Protein AF-A0AA38IZT6-F1 (afdb_monomer_lite)

Organism: NCBI:txid2755281

Secondary structure (DSSP, 8-state):
-HHHHHHHHHHHS--HHHHHH-HHHHHHHHH-GGGHHHHHHHHHHHHHHHHHHHHHHHHHHHHHHHHHHHHHHHHHHHHHHHHHHHTS-HHHHHHHHT-HHHHHHHHHHHHHHHHHHHHTT-

pLDDT: mean 78.37, std 8.74, range [40.22, 92.19]

Foldseek 3Di:
DVVQLVVLLVVLDDDPVVCVVPPVLVCCCVPPVVCSVVVNNVVSVVSNVVSVVVVVVVVVVVVVVLVVVLVVVLVVLVVVVVVVLVPDDPVVSVVLVPDPVNVVVVVVVNVVSVVVSVVVVD

Structure (mmCIF, N/CA/C/O backbone):
data_AF-A0AA38IZT6-F1
#
_entry.id   AF-A0AA38IZT6-F1
#
loop_
_atom_site.group_PDB
_atom_site.id
_atom_site.type_symbol
_atom_site.label_atom_id
_atom_site.label_alt_id
_atom_site.label_comp_id
_atom_site.label_asym_id
_atom_site.label_entity_id
_atom_site.label_seq_id
_atom_site.pdbx_PDB_ins_code
_atom_site.Cartn_x
_atom_site.Cartn_y
_atom_site.Cartn_z
_atom_site.occupancy
_atom_site.B_iso_or_equiv
_atom_site.auth_seq_id
_atom_site.auth_comp_id
_atom_site.auth_asym_id
_atom_site.auth_atom_id
_atom_site.pdbx_PDB_model_num
ATOM 1 N N . MET A 1 1 ? 3.336 6.074 9.052 1.00 72.75 1 MET A N 1
ATOM 2 C CA . MET A 1 1 ? 3.198 5.273 10.290 1.00 72.75 1 MET A CA 1
ATOM 3 C C . MET A 1 1 ? 2.771 6.124 11.483 1.00 72.75 1 MET A C 1
ATOM 5 O O . MET A 1 1 ? 1.681 5.891 11.976 1.00 72.75 1 MET A O 1
ATOM 9 N N . ILE A 1 2 ? 3.545 7.138 11.902 1.00 79.69 2 ILE A N 1
ATOM 10 C CA . ILE A 1 2 ? 3.207 7.986 13.070 1.00 79.69 2 ILE A CA 1
ATOM 11 C C . ILE A 1 2 ? 1.831 8.658 12.918 1.00 79.69 2 ILE A C 1
ATOM 13 O O . ILE A 1 2 ? 0.995 8.529 13.802 1.00 79.69 2 ILE A O 1
ATOM 17 N N . CYS A 1 3 ? 1.545 9.278 11.767 1.00 82.00 3 CYS A N 1
ATOM 18 C CA . CYS A 1 3 ? 0.239 9.907 11.526 1.00 82.00 3 CYS A CA 1
ATOM 19 C C . CYS A 1 3 ? -0.924 8.900 11.506 1.00 82.00 3 CYS A C 1
ATOM 21 O O . CYS A 1 3 ? -2.013 9.221 11.963 1.00 82.00 3 CYS A O 1
ATOM 23 N N . ALA A 1 4 ? -0.694 7.680 11.005 1.00 82.25 4 ALA A N 1
ATOM 24 C CA . ALA A 1 4 ? -1.711 6.627 10.964 1.00 82.25 4 ALA A CA 1
ATOM 25 C C . ALA A 1 4 ? -2.010 6.079 12.367 1.00 82.25 4 ALA A C 1
ATOM 27 O O . ALA A 1 4 ? -3.167 5.869 12.708 1.00 82.25 4 ALA A O 1
ATOM 28 N N . LEU A 1 5 ? -0.978 5.914 13.200 1.00 83.44 5 LEU A N 1
ATOM 29 C CA . LEU A 1 5 ? -1.125 5.555 14.609 1.00 83.44 5 LEU A CA 1
ATOM 30 C C . LEU A 1 5 ? -1.848 6.649 15.394 1.00 83.44 5 LEU A C 1
ATOM 32 O O . LEU A 1 5 ? -2.775 6.350 16.137 1.00 83.44 5 LEU A O 1
ATOM 36 N N . PHE A 1 6 ? -1.474 7.913 15.189 1.00 86.25 6 PHE A N 1
ATOM 37 C CA . PHE A 1 6 ? -2.154 9.042 15.817 1.00 86.25 6 PHE A CA 1
ATOM 38 C C . PHE A 1 6 ? -3.634 9.099 15.418 1.00 86.25 6 PHE A C 1
ATOM 40 O O . PHE A 1 6 ? -4.503 9.172 16.282 1.00 86.25 6 PHE A O 1
ATOM 47 N N . ALA A 1 7 ? -3.935 8.972 14.123 1.00 84.69 7 ALA A N 1
ATOM 48 C CA . ALA A 1 7 ? -5.309 8.912 13.637 1.00 84.69 7 ALA A CA 1
ATOM 49 C C . ALA A 1 7 ? -6.081 7.730 14.246 1.00 84.69 7 ALA A C 1
ATOM 51 O O . ALA A 1 7 ? -7.220 7.908 14.672 1.00 84.69 7 ALA A O 1
ATOM 52 N N . ALA A 1 8 ? -5.461 6.552 14.353 1.00 85.06 8 ALA A N 1
ATOM 53 C CA . ALA A 1 8 ? -6.079 5.373 14.953 1.00 85.06 8 ALA A CA 1
ATOM 54 C C . ALA A 1 8 ? -6.388 5.552 16.446 1.00 85.06 8 ALA A C 1
ATOM 56 O O . ALA A 1 8 ? -7.448 5.131 16.898 1.00 85.06 8 ALA A O 1
ATOM 57 N N . VAL A 1 9 ? -5.508 6.221 17.198 1.00 85.19 9 VAL A N 1
ATOM 58 C CA . VAL A 1 9 ? -5.761 6.576 18.604 1.00 85.19 9 VAL A CA 1
ATOM 59 C C . VAL A 1 9 ? -6.922 7.564 18.712 1.00 85.19 9 VAL A C 1
ATOM 61 O O . VAL A 1 9 ? -7.787 7.385 19.560 1.00 85.19 9 VAL A O 1
ATOM 64 N N . VAL A 1 10 ? -7.013 8.556 17.822 1.00 84.50 10 VAL A N 1
ATOM 65 C CA . VAL A 1 10 ? -8.172 9.469 17.781 1.00 84.50 10 VAL A CA 1
ATOM 66 C C . VAL A 1 10 ? -9.469 8.704 17.484 1.00 84.50 10 VAL A C 1
ATOM 68 O O . VAL A 1 10 ? -10.492 8.963 18.108 1.00 84.50 10 VAL A O 1
ATOM 71 N N . HIS A 1 11 ? -9.429 7.708 16.595 1.00 82.38 11 HIS A N 1
ATOM 72 C CA . HIS A 1 11 ? -10.594 6.874 16.266 1.00 82.38 11 HIS A CA 1
ATOM 73 C C . HIS A 1 11 ? -10.987 5.898 17.385 1.00 82.38 11 HIS A C 1
ATOM 75 O O . HIS A 1 11 ? -12.121 5.428 17.408 1.00 82.38 11 HIS A O 1
ATOM 81 N N . MET A 1 12 ? -10.091 5.619 18.336 1.00 83.00 12 MET A N 1
ATOM 82 C CA . MET A 1 12 ? -10.385 4.830 19.537 1.00 83.00 12 MET A CA 1
ATOM 83 C C . MET A 1 12 ? -11.355 5.556 20.489 1.00 83.00 12 MET A C 1
ATOM 85 O O . MET A 1 12 ? -12.087 4.913 21.251 1.00 83.00 12 MET A O 1
ATOM 89 N N . PHE A 1 13 ? -11.393 6.890 20.415 1.00 82.38 13 PHE A N 1
ATOM 90 C CA . PHE A 1 13 ? -12.263 7.761 21.205 1.00 82.38 13 PHE A CA 1
ATOM 91 C C . PHE A 1 13 ? -13.224 8.538 20.291 1.00 82.38 13 PHE A C 1
ATOM 93 O O . PHE A 1 13 ? -13.110 9.759 20.162 1.00 82.38 13 PHE A O 1
ATOM 100 N N . PRO A 1 14 ? -14.166 7.847 19.624 1.00 75.88 14 PRO A N 1
ATOM 101 C CA . PRO A 1 14 ? -15.146 8.518 18.788 1.00 75.88 14 PRO A CA 1
ATOM 102 C C . PRO A 1 14 ? -16.092 9.360 19.654 1.00 75.88 14 PRO A C 1
ATOM 104 O O . PRO A 1 14 ? -16.399 9.002 20.792 1.00 75.88 14 PRO A O 1
ATOM 107 N N . SER A 1 15 ? -16.570 10.476 19.100 1.00 79.81 15 SER A N 1
ATOM 108 C CA . SER A 1 15 ? -17.628 11.275 19.730 1.00 79.81 15 SER A CA 1
ATOM 109 C C . SER A 1 15 ? -18.919 10.459 19.880 1.00 79.81 15 SER A C 1
ATOM 111 O O . SER A 1 15 ? -19.155 9.523 19.114 1.00 79.81 15 SER A O 1
ATOM 113 N N . GLU A 1 16 ? -19.776 10.821 20.838 1.00 78.00 16 GLU A N 1
ATOM 114 C CA . GLU A 1 16 ? -21.018 10.084 21.135 1.00 78.00 16 GLU A CA 1
ATOM 115 C C . GLU A 1 16 ? -21.921 9.902 19.904 1.00 78.00 16 GLU A C 1
ATOM 117 O O . GLU A 1 16 ? -22.464 8.820 19.692 1.00 78.00 16 GLU A O 1
ATOM 122 N N . ASN A 1 17 ? -21.988 10.911 19.030 1.00 76.31 17 ASN A N 1
ATOM 123 C CA . ASN A 1 17 ? -22.749 10.850 17.778 1.00 76.31 17 ASN A CA 1
ATOM 124 C C . ASN A 1 17 ? -22.241 9.752 16.828 1.00 76.31 17 ASN A C 1
ATOM 126 O O . ASN A 1 17 ? -23.031 9.081 16.170 1.00 76.31 17 ASN A O 1
ATOM 130 N N . ILE A 1 18 ? -20.921 9.555 16.753 1.00 73.31 18 ILE A N 1
ATOM 131 C CA . ILE A 1 18 ? -20.306 8.513 15.915 1.00 73.31 18 ILE A CA 1
ATOM 132 C C . ILE A 1 18 ? -20.519 7.137 16.549 1.00 73.31 18 ILE A C 1
ATOM 134 O O . ILE A 1 18 ? -20.737 6.154 15.846 1.00 73.31 18 ILE A O 1
ATOM 138 N N . LEU A 1 19 ? -20.499 7.077 17.879 1.00 73.56 19 LEU A N 1
ATOM 139 C CA . LEU A 1 19 ? -20.685 5.853 18.650 1.00 73.56 19 LEU A CA 1
ATOM 140 C C . LEU A 1 19 ? -22.066 5.231 18.394 1.00 73.56 19 LEU A C 1
ATOM 142 O O . LEU A 1 19 ? -22.150 4.028 18.174 1.00 73.56 19 LEU A O 1
ATOM 146 N N . GLN A 1 20 ? -23.114 6.057 18.304 1.00 71.06 20 GLN A N 1
ATOM 147 C CA . GLN A 1 20 ? -24.478 5.617 17.972 1.00 71.06 20 GLN A CA 1
ATOM 148 C C . GLN A 1 20 ? -24.620 5.090 16.534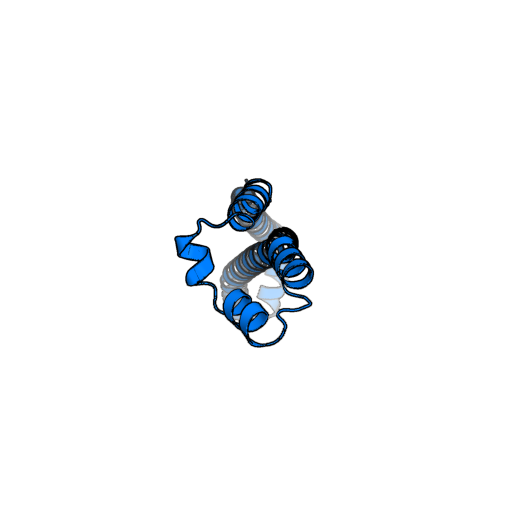 1.00 71.06 20 GLN A C 1
ATOM 150 O O . GLN A 1 20 ? -25.479 4.253 16.253 1.00 71.06 20 GLN A O 1
ATOM 155 N N . MET A 1 21 ? -23.765 5.552 15.616 1.00 76.50 21 MET A N 1
ATOM 156 C CA . MET A 1 21 ? -23.739 5.102 14.219 1.00 76.50 21 MET A CA 1
ATOM 157 C C . MET A 1 21 ? -22.852 3.864 14.008 1.00 76.50 21 MET A C 1
ATOM 159 O O . MET A 1 21 ? -22.876 3.258 12.933 1.00 76.50 21 MET A O 1
ATOM 163 N N . CYS A 1 22 ? -22.065 3.460 15.009 1.00 80.12 22 CYS A N 1
ATOM 164 C CA . CYS A 1 22 ? -21.194 2.295 14.917 1.00 80.12 22 CYS A CA 1
ATOM 165 C C . CYS A 1 22 ? -21.990 0.995 15.074 1.00 80.12 22 CYS A C 1
ATOM 167 O O . CYS A 1 22 ? -22.135 0.449 16.166 1.00 80.12 22 CYS A O 1
ATOM 169 N N . PHE A 1 23 ? -22.410 0.444 13.936 1.00 81.69 23 PHE A N 1
ATOM 170 C CA . PHE A 1 23 ? -23.126 -0.830 13.834 1.00 81.69 23 PHE A CA 1
ATOM 171 C C . PHE A 1 23 ? -22.543 -1.986 14.683 1.00 81.69 23 PHE A C 1
ATOM 173 O O . PHE A 1 23 ? -23.323 -2.671 15.343 1.00 81.69 23 PHE A O 1
ATOM 180 N N . PRO A 1 24 ? -21.209 -2.197 14.764 1.00 82.94 24 PRO A N 1
ATOM 181 C CA . PRO A 1 24 ? -20.649 -3.270 15.591 1.00 82.94 24 PRO A CA 1
ATOM 182 C C . PRO A 1 24 ? -20.880 -3.071 17.093 1.00 82.94 24 PRO A C 1
ATOM 184 O O . PRO A 1 24 ? -21.083 -4.046 17.812 1.00 82.94 24 PRO A O 1
ATOM 187 N N . LEU A 1 25 ? -20.864 -1.822 17.569 1.00 83.12 25 LEU A N 1
ATOM 188 C CA . LEU A 1 25 ? -21.089 -1.506 18.981 1.00 83.12 25 LEU A CA 1
ATOM 189 C C . LEU A 1 25 ? -22.555 -1.739 19.359 1.00 83.12 25 LEU A C 1
ATOM 191 O O . LEU A 1 25 ? -22.818 -2.335 20.399 1.00 83.12 25 LEU A O 1
ATOM 195 N N . ASN A 1 26 ? -23.484 -1.371 18.473 1.00 83.00 26 ASN A N 1
ATOM 196 C CA . ASN A 1 26 ? -24.913 -1.617 18.675 1.00 83.00 26 ASN A CA 1
ATOM 197 C C . ASN A 1 26 ? -25.218 -3.124 18.739 1.00 83.00 26 ASN A C 1
ATOM 199 O O . ASN A 1 26 ? -25.920 -3.569 19.637 1.00 83.00 26 ASN A O 1
ATOM 203 N N . ILE A 1 27 ? -24.608 -3.940 17.868 1.00 86.62 27 ILE A N 1
ATOM 204 C CA . ILE A 1 27 ? -24.764 -5.406 17.919 1.00 86.62 27 ILE A CA 1
ATOM 205 C C . ILE A 1 27 ? -24.257 -5.985 19.241 1.00 86.62 27 ILE A C 1
ATOM 207 O O . ILE A 1 27 ? -24.890 -6.862 19.821 1.00 86.62 27 ILE A O 1
ATOM 211 N N . ILE A 1 28 ? -23.099 -5.534 19.720 1.00 86.44 28 ILE A N 1
ATOM 212 C CA . ILE A 1 28 ? -22.552 -6.021 20.990 1.00 86.44 28 ILE A CA 1
ATOM 213 C C . ILE A 1 28 ? -23.499 -5.672 22.147 1.00 86.44 28 ILE A C 1
ATOM 215 O O . ILE A 1 28 ? -23.693 -6.488 23.046 1.00 86.44 28 ILE A O 1
ATOM 219 N N . GLU A 1 29 ? -24.096 -4.483 22.114 1.00 85.31 29 GLU A N 1
ATOM 220 C CA . GLU A 1 29 ? -25.050 -4.032 23.123 1.00 85.31 29 GLU A CA 1
ATOM 221 C C . GLU A 1 29 ? -26.358 -4.839 23.096 1.00 85.31 29 GLU A C 1
ATOM 223 O O . GLU A 1 29 ? -26.831 -5.248 24.156 1.00 85.31 29 GLU A O 1
ATOM 228 N N . ASP A 1 30 ? -26.872 -5.159 21.907 1.00 88.88 30 ASP A N 1
ATOM 229 C CA . ASP A 1 30 ? -28.117 -5.917 21.735 1.00 88.88 30 ASP A CA 1
ATOM 230 C C . ASP A 1 30 ? -27.959 -7.422 22.033 1.00 88.88 30 ASP A C 1
ATOM 232 O O . ASP A 1 30 ? -28.847 -8.040 22.623 1.00 88.88 30 ASP A O 1
ATOM 236 N N . TYR A 1 31 ? -26.839 -8.035 21.632 1.00 88.94 31 TYR A N 1
ATOM 237 C CA . TYR A 1 31 ? -26.668 -9.498 21.650 1.00 88.94 31 TYR A CA 1
ATOM 238 C C . TYR A 1 31 ? -25.736 -10.015 22.752 1.00 88.94 31 TYR A C 1
ATOM 240 O O . TYR A 1 31 ? -25.827 -11.185 23.128 1.00 88.94 31 TYR A O 1
ATOM 248 N N . ALA A 1 32 ? -24.835 -9.183 23.280 1.00 90.75 32 ALA A N 1
ATOM 249 C CA . ALA A 1 32 ? -23.869 -9.578 24.307 1.00 90.75 32 ALA A CA 1
ATOM 250 C C . ALA A 1 32 ? -23.705 -8.511 25.413 1.00 90.75 32 ALA A C 1
ATOM 252 O O . ALA A 1 32 ? -22.573 -8.140 25.744 1.00 90.75 32 ALA A O 1
ATOM 253 N N . PRO A 1 33 ? -24.800 -8.048 26.052 1.00 87.44 33 PRO A N 1
ATOM 254 C CA . PRO A 1 33 ? -24.756 -6.936 27.008 1.00 87.44 33 PRO A CA 1
ATOM 255 C C . PRO A 1 33 ? -23.846 -7.216 28.213 1.00 87.44 33 PRO A C 1
ATOM 257 O O . PRO A 1 33 ? -23.152 -6.321 28.690 1.00 87.44 33 PRO A O 1
ATOM 260 N N . ASN A 1 34 ? -23.777 -8.474 28.660 1.00 92.19 34 ASN A N 1
ATOM 261 C CA . ASN A 1 34 ? -22.931 -8.892 29.785 1.00 92.19 34 ASN A CA 1
ATOM 262 C C . ASN A 1 34 ? -21.423 -8.780 29.495 1.00 92.19 34 ASN A C 1
ATOM 264 O O . ASN A 1 34 ? -20.637 -8.760 30.433 1.00 92.19 34 ASN A O 1
ATOM 268 N N . TRP A 1 35 ? -21.031 -8.718 28.218 1.00 88.06 35 TRP A N 1
ATOM 269 C CA . TRP A 1 35 ? -19.638 -8.631 27.755 1.00 88.06 35 TRP A CA 1
ATOM 270 C C . TRP A 1 35 ? -19.362 -7.309 27.028 1.00 88.06 35 TRP A C 1
ATOM 272 O O . TRP A 1 35 ? -18.357 -7.165 26.325 1.00 88.06 35 TRP A O 1
ATOM 282 N N . LYS A 1 36 ? -20.281 -6.341 27.146 1.00 86.44 36 LYS A N 1
ATOM 283 C CA . LYS A 1 36 ? -20.245 -5.081 26.399 1.00 86.44 36 LYS A CA 1
ATOM 284 C C . LYS A 1 36 ? -18.920 -4.357 26.591 1.00 86.44 36 LYS A C 1
ATOM 286 O O . LYS A 1 36 ? -18.311 -3.921 25.619 1.00 86.44 36 LYS A O 1
ATOM 291 N N . ASN A 1 37 ? -18.460 -4.248 27.834 1.00 85.88 37 ASN A N 1
ATOM 292 C CA . ASN A 1 37 ? -17.265 -3.481 28.170 1.00 85.88 37 ASN A CA 1
ATOM 293 C C . ASN A 1 37 ? -15.999 -4.120 27.590 1.00 85.88 37 ASN A C 1
ATOM 295 O O . ASN A 1 37 ? -15.187 -3.419 26.982 1.00 85.88 37 ASN A O 1
ATOM 299 N N . GLU A 1 38 ? -15.849 -5.439 27.717 1.00 88.75 38 GLU A N 1
ATOM 300 C CA . GLU A 1 38 ? -14.713 -6.176 27.170 1.00 88.75 38 GLU A CA 1
ATOM 301 C C . GLU A 1 38 ? -14.694 -6.106 25.641 1.00 88.75 38 GLU A C 1
ATOM 303 O O . GLU A 1 38 ? -13.666 -5.777 25.047 1.00 88.75 38 GLU A O 1
ATOM 308 N N . LEU A 1 39 ? -15.833 -6.358 24.992 1.00 87.50 39 LEU A N 1
ATOM 309 C CA . LEU A 1 39 ? -15.938 -6.362 23.533 1.00 87.50 39 LEU A CA 1
ATOM 310 C C . LEU A 1 39 ? -15.770 -4.957 22.940 1.00 87.50 39 LEU A C 1
ATOM 312 O O . LEU A 1 39 ? -15.102 -4.801 21.917 1.00 87.50 39 LEU A O 1
ATOM 316 N N . PHE A 1 40 ? -16.288 -3.918 23.602 1.00 88.06 40 PHE A N 1
ATOM 317 C CA . PHE A 1 40 ? -16.060 -2.525 23.208 1.00 88.06 40 PHE A CA 1
ATOM 318 C C . PHE A 1 40 ? -14.582 -2.162 23.308 1.00 88.06 40 PHE A C 1
ATOM 320 O O . PHE A 1 40 ? -14.043 -1.502 22.417 1.00 88.06 40 PHE A O 1
ATOM 327 N N . PHE A 1 41 ? -13.917 -2.590 24.382 1.00 86.25 41 PHE A N 1
ATOM 328 C CA . PHE A 1 41 ? -12.492 -2.354 24.560 1.00 86.25 41 PHE A CA 1
ATOM 329 C C . PHE A 1 41 ? -11.665 -3.078 23.490 1.00 86.25 41 PHE A C 1
ATOM 331 O O . PHE A 1 41 ? -10.819 -2.454 22.852 1.00 86.25 41 PHE A O 1
ATOM 338 N N . MET A 1 42 ? -11.950 -4.355 23.217 1.00 88.88 42 MET A N 1
ATOM 339 C CA . MET A 1 42 ? -11.279 -5.112 22.153 1.00 88.88 42 MET A CA 1
ATOM 340 C C . MET A 1 42 ? -11.493 -4.477 20.774 1.00 88.88 42 MET A C 1
ATOM 342 O O . MET A 1 42 ? -10.536 -4.319 20.013 1.00 88.88 42 MET A O 1
ATOM 346 N N . TYR A 1 43 ? -12.720 -4.046 20.469 1.00 87.62 43 TYR A N 1
ATOM 347 C CA . TYR A 1 43 ? -13.037 -3.351 19.223 1.00 87.62 43 TYR A CA 1
ATOM 348 C C . TYR A 1 43 ? -12.240 -2.047 19.087 1.00 87.62 43 TYR A C 1
ATOM 350 O O . TYR A 1 43 ? -11.605 -1.805 18.063 1.00 87.62 43 TYR A O 1
ATOM 358 N N . LYS A 1 44 ? -12.179 -1.235 20.145 1.00 86.00 44 LYS A N 1
ATOM 359 C CA . LYS A 1 44 ? -11.380 -0.001 20.188 1.00 86.00 44 LYS A CA 1
ATOM 360 C C . LYS A 1 44 ? -9.878 -0.260 20.010 1.00 86.00 44 LYS A C 1
ATOM 362 O O . LYS A 1 44 ? -9.214 0.453 19.261 1.00 86.00 44 LYS A O 1
AT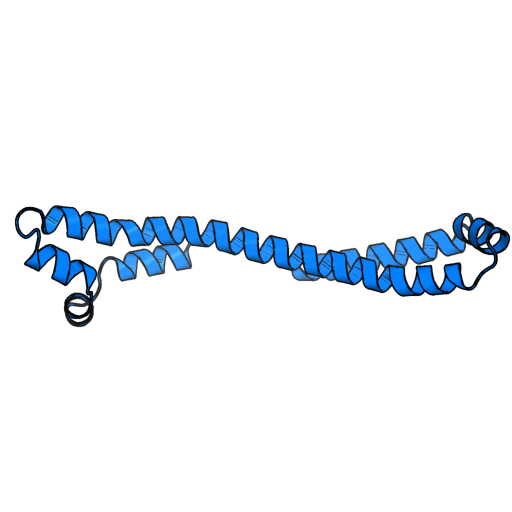OM 367 N N . MET A 1 45 ? -9.346 -1.315 20.624 1.00 87.75 45 MET A N 1
ATOM 368 C CA . MET A 1 45 ? -7.936 -1.698 20.485 1.00 87.75 45 MET A CA 1
ATOM 369 C C . MET A 1 45 ? -7.589 -2.247 19.094 1.00 87.75 45 MET A C 1
ATOM 371 O O . MET A 1 45 ? -6.422 -2.219 18.696 1.00 87.75 45 MET A O 1
ATOM 375 N N . SER A 1 46 ? -8.584 -2.684 18.317 1.00 88.44 46 SER A N 1
ATOM 376 C CA . SER A 1 46 ? -8.367 -3.153 16.945 1.00 88.44 46 SER A CA 1
ATOM 377 C C . SER A 1 46 ? 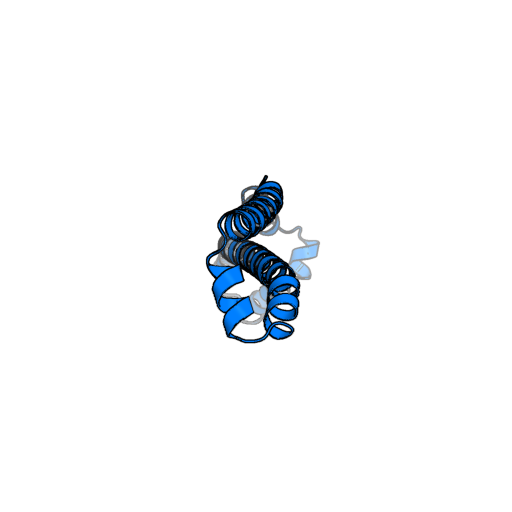-7.906 -2.039 15.991 1.00 88.44 46 SER A C 1
ATOM 379 O O . SER A 1 46 ? -7.183 -2.325 15.036 1.00 88.44 46 SER A O 1
ATOM 381 N N . TYR A 1 47 ? -8.235 -0.768 16.257 1.00 86.56 47 TYR A N 1
ATOM 382 C CA . TYR A 1 47 ? -7.861 0.365 15.398 1.00 86.56 47 TYR A CA 1
ATOM 383 C C . TYR A 1 47 ? -6.336 0.583 15.305 1.00 86.56 47 TYR A C 1
ATOM 385 O O . TYR A 1 47 ? -5.813 0.593 14.186 1.00 86.56 47 TYR A O 1
ATOM 393 N N . PRO A 1 48 ? -5.581 0.713 16.419 1.00 86.19 48 PRO A N 1
ATOM 394 C CA . PRO A 1 48 ? -4.122 0.814 16.360 1.00 86.19 48 PRO A CA 1
ATOM 395 C C . PRO A 1 48 ? -3.459 -0.403 15.700 1.00 86.19 48 PRO A C 1
ATOM 397 O O . PRO A 1 48 ? -2.547 -0.245 14.887 1.00 86.19 48 PRO A O 1
ATOM 400 N N . LEU A 1 49 ? -3.939 -1.613 16.012 1.00 85.88 49 LEU A N 1
ATOM 401 C CA . LEU A 1 49 ? -3.466 -2.863 15.404 1.00 85.88 49 LEU A CA 1
ATOM 402 C C . LEU A 1 49 ? -3.658 -2.854 13.883 1.00 85.88 49 LEU A C 1
ATOM 404 O O . LEU A 1 49 ? -2.731 -3.154 13.128 1.00 85.88 49 LEU A O 1
ATOM 408 N N . THR A 1 50 ? -4.834 -2.429 13.429 1.00 85.56 50 THR A N 1
ATOM 409 C CA . THR A 1 50 ? -5.153 -2.295 12.005 1.00 85.56 50 THR A CA 1
ATOM 410 C C . THR A 1 50 ? -4.272 -1.241 11.343 1.00 85.56 50 THR A C 1
ATOM 412 O O . THR A 1 50 ? -3.741 -1.479 10.261 1.00 85.56 50 THR A O 1
ATOM 415 N N . ALA A 1 51 ? -4.021 -0.105 11.998 1.00 85.62 51 ALA A N 1
ATOM 416 C CA . ALA A 1 51 ? -3.149 0.938 11.459 1.00 85.62 51 ALA A CA 1
ATOM 417 C C . ALA A 1 51 ? -1.695 0.466 11.270 1.00 85.62 51 ALA A C 1
ATOM 419 O O . ALA A 1 51 ? -1.048 0.826 10.278 1.00 85.62 51 ALA A O 1
ATOM 420 N N . LEU A 1 52 ? -1.185 -0.377 12.175 1.00 84.19 52 LEU A N 1
ATOM 421 C CA . LEU A 1 52 ? 0.124 -1.021 12.023 1.00 84.19 52 LEU A CA 1
ATOM 422 C C . LEU A 1 52 ? 0.138 -1.989 10.834 1.00 84.19 52 LEU A C 1
ATOM 424 O O . LEU A 1 52 ? 0.999 -1.875 9.957 1.00 84.19 52 LEU A O 1
ATOM 428 N N . ALA A 1 53 ? -0.842 -2.892 10.764 1.00 84.81 53 ALA A N 1
ATOM 429 C CA . ALA A 1 53 ? -0.936 -3.896 9.703 1.00 84.81 53 ALA A CA 1
ATOM 430 C C . ALA A 1 53 ? -1.131 -3.268 8.307 1.00 84.81 53 ALA A C 1
ATOM 432 O O . ALA A 1 53 ? -0.483 -3.661 7.328 1.00 84.81 53 ALA A O 1
ATOM 433 N N . MET A 1 54 ? -1.975 -2.237 8.209 1.00 83.69 54 MET A N 1
ATOM 434 C CA . MET A 1 54 ? -2.217 -1.505 6.966 1.00 83.69 54 MET A CA 1
ATOM 435 C C . MET A 1 54 ? -0.979 -0.751 6.492 1.00 83.69 54 MET A C 1
ATOM 437 O O . MET A 1 54 ? -0.742 -0.687 5.287 1.00 83.69 54 MET A O 1
ATOM 441 N N . THR A 1 55 ? -0.166 -0.203 7.400 1.00 82.38 55 THR A N 1
ATOM 442 C CA . THR A 1 55 ? 1.072 0.491 7.013 1.00 82.38 55 THR A CA 1
ATOM 443 C C . THR A 1 55 ? 2.049 -0.466 6.322 1.00 82.38 55 THR A C 1
ATOM 445 O O . THR A 1 55 ? 2.598 -0.125 5.275 1.00 82.38 55 THR A O 1
ATOM 448 N N . ALA A 1 56 ? 2.235 -1.676 6.859 1.00 80.12 56 ALA A N 1
ATOM 449 C CA . ALA A 1 56 ? 3.100 -2.685 6.246 1.00 80.12 56 ALA A CA 1
ATOM 450 C C . ALA A 1 56 ? 2.604 -3.090 4.848 1.00 80.12 56 ALA A C 1
ATOM 452 O O . ALA A 1 56 ? 3.371 -3.082 3.884 1.00 80.12 56 ALA A O 1
ATOM 453 N N . SER A 1 57 ? 1.302 -3.353 4.729 1.00 82.44 57 SER A N 1
ATOM 454 C CA . SER A 1 57 ? 0.662 -3.731 3.463 1.00 82.44 57 SER A CA 1
ATOM 455 C C . SER A 1 57 ? 0.749 -2.606 2.425 1.00 82.44 57 SER A C 1
ATOM 457 O O . SER A 1 57 ? 1.075 -2.839 1.264 1.00 82.44 57 SER A O 1
ATOM 459 N N . SER A 1 58 ? 0.541 -1.358 2.850 1.00 81.56 58 SER A N 1
ATOM 460 C CA . SER A 1 58 ? 0.633 -0.181 1.979 1.00 81.56 58 SER A CA 1
ATOM 461 C C . SER A 1 58 ? 2.053 0.015 1.448 1.00 81.56 58 SER A C 1
ATOM 463 O O . SER A 1 58 ? 2.240 0.281 0.263 1.00 81.56 58 SER A O 1
ATOM 465 N N . ASN A 1 59 ? 3.067 -0.181 2.297 1.00 82.50 59 ASN A N 1
ATOM 466 C CA . ASN A 1 59 ? 4.466 -0.107 1.878 1.00 82.50 59 ASN A CA 1
ATOM 467 C C . ASN A 1 59 ? 4.808 -1.187 0.845 1.00 82.50 59 ASN A C 1
ATOM 469 O O . ASN A 1 59 ? 5.511 -0.895 -0.120 1.00 82.50 59 ASN A O 1
ATOM 473 N N . GLN A 1 60 ? 4.289 -2.409 1.007 1.00 82.12 60 GLN A N 1
ATOM 474 C CA . GLN A 1 60 ? 4.470 -3.478 0.021 1.00 82.12 60 GLN A CA 1
ATOM 475 C C . GLN A 1 60 ? 3.819 -3.131 -1.321 1.00 82.12 60 GLN A C 1
ATOM 477 O O . GLN A 1 60 ? 4.453 -3.293 -2.359 1.00 82.12 60 GLN A O 1
ATOM 482 N N . VAL A 1 61 ? 2.596 -2.593 -1.318 1.00 83.38 61 VAL A N 1
ATOM 483 C CA . VAL A 1 61 ? 1.911 -2.166 -2.549 1.00 83.38 61 VAL A CA 1
ATOM 484 C C . VAL A 1 61 ? 2.701 -1.075 -3.271 1.00 83.38 61 VAL A C 1
ATOM 486 O O . VAL A 1 61 ? 2.942 -1.186 -4.473 1.00 83.38 61 VAL A O 1
ATOM 489 N N . VAL A 1 62 ? 3.154 -0.048 -2.546 1.00 84.06 62 VAL A N 1
ATOM 490 C CA . VAL A 1 62 ? 3.960 1.041 -3.119 1.00 84.06 62 VAL A CA 1
ATOM 491 C C . VAL A 1 62 ? 5.281 0.507 -3.670 1.00 84.06 62 VAL A C 1
ATOM 493 O O . VAL A 1 62 ? 5.664 0.848 -4.788 1.00 84.06 62 VAL A O 1
ATOM 496 N N . TYR A 1 63 ? 5.957 -0.366 -2.923 1.00 81.62 63 TYR A N 1
ATOM 497 C CA . TYR A 1 63 ? 7.197 -0.997 -3.360 1.00 81.62 63 TYR A CA 1
ATOM 498 C C . TYR A 1 63 ? 6.997 -1.789 -4.656 1.00 81.62 63 TYR A C 1
ATOM 500 O O . TYR A 1 63 ? 7.705 -1.554 -5.637 1.00 81.62 63 TYR A O 1
ATOM 508 N N . THR A 1 64 ? 5.996 -2.668 -4.705 1.00 81.25 64 THR A N 1
ATOM 509 C CA . THR A 1 64 ? 5.715 -3.492 -5.884 1.00 81.25 64 THR A CA 1
ATOM 510 C C . THR A 1 64 ? 5.296 -2.638 -7.081 1.00 81.25 64 THR A C 1
ATOM 512 O O . THR A 1 64 ? 5.771 -2.880 -8.189 1.00 81.25 64 THR A O 1
ATOM 515 N N . ALA A 1 65 ? 4.488 -1.592 -6.883 1.00 83.19 65 ALA A N 1
ATOM 516 C CA . ALA A 1 65 ? 4.112 -0.660 -7.947 1.00 83.19 65 ALA A CA 1
ATOM 517 C C . ALA A 1 65 ? 5.329 0.091 -8.516 1.00 83.19 65 ALA A C 1
ATOM 519 O O . ALA A 1 65 ? 5.482 0.205 -9.737 1.00 83.19 65 ALA A O 1
ATOM 520 N N . CYS A 1 66 ? 6.235 0.557 -7.651 1.00 80.81 66 CYS A N 1
ATOM 521 C CA . CYS A 1 66 ? 7.492 1.179 -8.065 1.00 80.81 66 CYS A CA 1
ATOM 522 C C . CYS A 1 66 ? 8.376 0.200 -8.848 1.00 80.81 66 CYS A C 1
ATOM 524 O O . CYS A 1 66 ? 8.866 0.546 -9.925 1.00 80.81 66 CYS A O 1
ATOM 526 N N . HIS A 1 67 ? 8.532 -1.033 -8.366 1.00 80.56 67 HIS A N 1
ATOM 527 C CA . HIS A 1 67 ? 9.311 -2.062 -9.054 1.00 80.56 67 HIS A CA 1
ATOM 528 C C . HIS A 1 67 ? 8.716 -2.441 -10.416 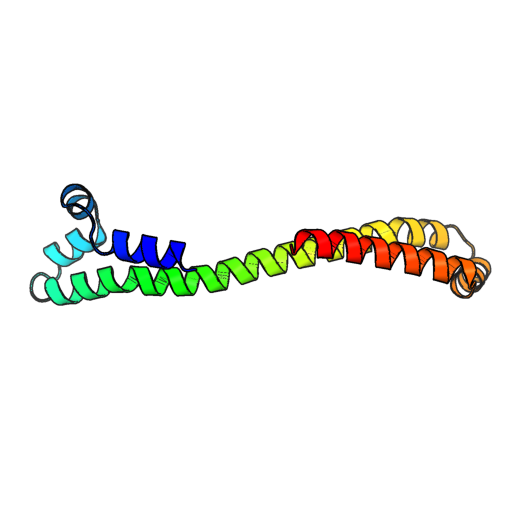1.00 80.56 67 HIS A C 1
ATOM 530 O O . HIS A 1 67 ? 9.449 -2.486 -11.405 1.00 80.56 67 HIS A O 1
ATOM 536 N N . ALA A 1 68 ? 7.397 -2.628 -10.504 1.00 81.19 68 ALA A N 1
ATOM 537 C CA . ALA A 1 68 ? 6.707 -2.908 -11.762 1.00 81.19 68 ALA A CA 1
ATOM 538 C C . ALA A 1 68 ? 6.902 -1.768 -12.774 1.00 81.19 68 ALA A C 1
ATOM 540 O O . ALA A 1 68 ? 7.220 -2.004 -13.940 1.00 81.19 68 ALA A O 1
ATOM 541 N N . ARG A 1 69 ? 6.809 -0.511 -12.324 1.00 81.81 69 ARG A N 1
ATOM 542 C CA . ARG A 1 69 ? 7.062 0.663 -13.168 1.00 81.81 69 ARG A CA 1
ATOM 543 C C . ARG A 1 69 ? 8.487 0.673 -13.730 1.00 81.81 69 ARG A C 1
ATOM 545 O O . ARG A 1 69 ? 8.675 0.976 -14.907 1.00 81.81 69 ARG A O 1
ATOM 552 N N . ILE A 1 70 ? 9.487 0.325 -12.919 1.00 79.25 70 ILE A N 1
ATOM 553 C CA . ILE A 1 70 ? 10.886 0.226 -13.366 1.00 79.25 70 ILE A CA 1
ATOM 554 C C . ILE A 1 70 ? 11.047 -0.883 -14.405 1.00 79.25 70 ILE A C 1
ATOM 556 O O . ILE A 1 70 ? 11.656 -0.654 -15.450 1.00 79.25 70 ILE A O 1
ATOM 560 N N . GLN A 1 71 ? 10.472 -2.059 -14.150 1.00 78.12 71 GLN A N 1
ATOM 561 C CA . GLN A 1 71 ? 10.509 -3.183 -15.087 1.00 78.12 71 GLN A CA 1
ATOM 562 C C . GLN A 1 71 ? 9.886 -2.806 -16.437 1.00 78.12 71 GLN A C 1
ATOM 564 O O . GLN A 1 71 ? 10.491 -3.060 -17.477 1.00 78.12 71 GLN A O 1
ATOM 569 N N . ILE A 1 72 ? 8.749 -2.105 -16.435 1.00 81.00 72 ILE A N 1
ATOM 570 C CA . ILE A 1 72 ? 8.109 -1.598 -17.657 1.00 81.00 72 ILE A CA 1
ATOM 571 C C . ILE A 1 72 ? 9.041 -0.645 -18.416 1.00 81.00 72 ILE A C 1
ATOM 573 O O . ILE A 1 72 ? 9.191 -0.780 -19.630 1.00 81.00 72 ILE A O 1
ATOM 577 N N . TYR A 1 73 ? 9.709 0.292 -17.735 1.00 79.62 73 TYR A N 1
ATOM 578 C CA . TYR A 1 73 ? 10.652 1.195 -18.405 1.00 79.62 73 TYR A CA 1
ATOM 579 C C . TYR A 1 73 ? 11.835 0.452 -19.028 1.00 79.62 73 TYR A C 1
ATOM 581 O O . TYR A 1 73 ? 12.203 0.759 -20.161 1.00 79.62 73 TYR A O 1
ATOM 589 N N . ILE A 1 74 ? 12.402 -0.539 -18.334 1.00 77.31 74 ILE A N 1
ATOM 590 C CA . ILE A 1 74 ? 13.495 -1.361 -18.871 1.00 77.31 74 ILE A CA 1
ATOM 591 C C . ILE A 1 74 ? 13.028 -2.113 -20.120 1.00 77.31 74 ILE A C 1
ATOM 593 O O . ILE A 1 74 ? 13.706 -2.062 -21.145 1.00 77.31 74 ILE A O 1
ATOM 597 N N . VAL A 1 75 ? 11.855 -2.748 -20.069 1.00 78.12 75 VAL A N 1
ATOM 598 C CA . VAL A 1 75 ? 11.280 -3.477 -21.210 1.00 78.12 75 VAL A CA 1
ATOM 599 C C . VAL A 1 75 ? 11.022 -2.541 -22.392 1.00 78.12 75 VAL A C 1
ATOM 601 O O . VAL A 1 75 ? 11.377 -2.869 -23.521 1.00 78.12 75 VAL A O 1
ATOM 604 N N . LEU A 1 76 ? 10.472 -1.346 -22.163 1.00 77.19 76 LEU A N 1
ATOM 605 C CA . LEU A 1 76 ? 10.241 -0.361 -23.224 1.00 77.19 76 LEU A CA 1
ATOM 606 C C . LEU A 1 76 ? 11.548 0.157 -23.843 1.00 77.19 76 LEU A C 1
ATOM 608 O O . LEU A 1 76 ? 11.624 0.319 -25.063 1.00 77.19 76 LEU A O 1
ATOM 612 N N . SER A 1 77 ? 12.581 0.391 -23.030 1.00 72.00 77 SER A N 1
ATOM 613 C CA . SER A 1 77 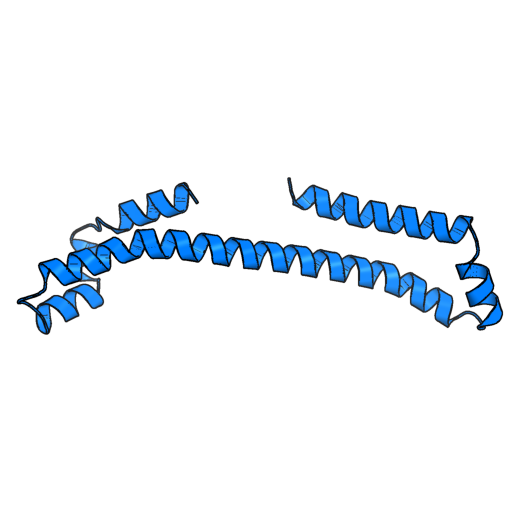? 13.915 0.769 -23.511 1.00 72.00 77 SER A CA 1
ATOM 614 C C . SER A 1 77 ? 14.573 -0.356 -24.315 1.00 72.00 77 SER A C 1
ATOM 616 O O . SER A 1 77 ? 15.176 -0.091 -25.352 1.00 72.00 77 SER A O 1
ATOM 618 N N . MET A 1 78 ? 14.398 -1.607 -23.885 1.00 71.62 78 MET A N 1
ATOM 619 C CA . MET A 1 78 ? 14.894 -2.801 -24.572 1.00 71.62 78 MET A CA 1
ATOM 620 C C . MET A 1 78 ? 14.132 -3.115 -25.857 1.00 71.62 78 MET A C 1
ATOM 622 O O . MET A 1 78 ? 14.735 -3.576 -26.815 1.00 71.62 78 MET A O 1
ATOM 626 N N . ARG A 1 79 ? 12.827 -2.835 -25.933 1.00 70.62 79 ARG A N 1
ATOM 627 C CA . ARG A 1 79 ? 12.009 -3.127 -27.119 1.00 70.62 79 ARG A CA 1
ATOM 628 C C . ARG A 1 79 ? 12.528 -2.423 -28.372 1.00 70.62 79 ARG A C 1
ATOM 630 O O . ARG A 1 79 ? 12.559 -3.030 -29.435 1.00 70.62 79 ARG A O 1
ATOM 637 N N . LYS A 1 80 ? 12.945 -1.157 -28.260 1.00 67.56 80 LYS A N 1
ATOM 638 C CA . LYS A 1 80 ? 13.546 -0.423 -29.391 1.00 67.56 80 LYS A CA 1
ATOM 639 C C . LYS A 1 80 ? 14.860 -1.060 -29.850 1.00 67.56 80 LYS A C 1
ATOM 641 O O . LYS A 1 80 ? 15.122 -1.095 -31.045 1.00 67.56 80 LYS A O 1
ATOM 646 N N . LEU A 1 81 ? 15.645 -1.578 -28.904 1.00 67.69 81 LEU A N 1
ATOM 647 C CA . LEU A 1 81 ? 16.891 -2.294 -29.168 1.00 67.69 81 LEU A CA 1
ATOM 648 C C . LEU A 1 81 ? 16.624 -3.637 -29.859 1.00 67.69 81 LEU A C 1
ATOM 650 O O . LEU A 1 81 ? 17.216 -3.926 -30.890 1.00 67.69 81 LEU A O 1
ATOM 654 N N . LEU A 1 82 ? 15.684 -4.418 -29.322 1.00 67.62 82 LEU A N 1
ATOM 655 C CA . LEU A 1 82 ? 15.269 -5.714 -29.857 1.00 67.62 82 LEU A CA 1
ATOM 656 C C . LEU A 1 82 ? 14.713 -5.584 -31.274 1.00 67.62 82 LEU A C 1
ATOM 658 O O . LEU A 1 82 ? 15.162 -6.309 -32.143 1.00 67.62 82 LEU A O 1
ATOM 662 N N . LEU A 1 83 ? 13.834 -4.613 -31.542 1.00 70.75 83 LEU A N 1
ATOM 663 C CA . LEU A 1 83 ? 13.323 -4.357 -32.897 1.00 70.75 83 LEU A CA 1
ATOM 664 C C . LEU A 1 83 ? 14.425 -3.943 -33.885 1.00 70.75 83 LEU A C 1
ATOM 666 O O . LEU A 1 83 ? 14.324 -4.220 -35.075 1.00 70.75 83 LEU A O 1
ATOM 670 N N . HIS A 1 84 ? 15.472 -3.262 -33.418 1.00 67.56 84 HIS A N 1
ATOM 671 C CA . HIS A 1 84 ? 16.612 -2.907 -34.263 1.00 67.56 84 HIS A CA 1
ATOM 672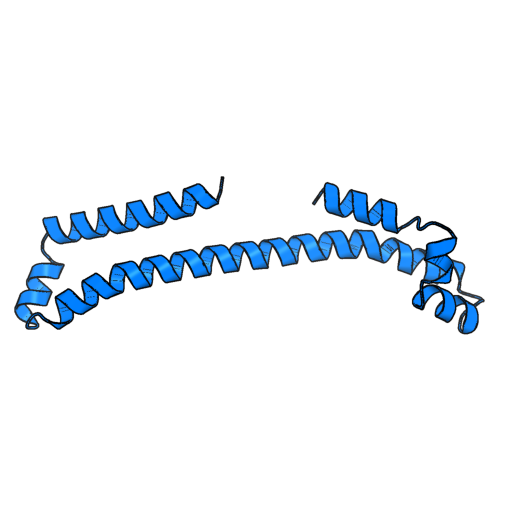 C C . HIS A 1 84 ? 17.496 -4.126 -34.570 1.00 67.56 84 HIS A C 1
ATOM 674 O O . HIS A 1 84 ? 17.989 -4.259 -35.686 1.00 67.56 84 HIS A O 1
ATOM 680 N N . ILE A 1 85 ? 17.653 -5.026 -33.597 1.00 65.75 85 ILE A N 1
ATOM 681 C CA . ILE A 1 85 ? 18.411 -6.274 -33.727 1.00 65.75 85 ILE A CA 1
ATOM 682 C C . ILE A 1 85 ? 17.663 -7.302 -34.588 1.00 65.75 85 ILE A C 1
ATOM 684 O O . ILE A 1 85 ? 18.292 -7.966 -35.401 1.00 65.75 85 ILE A O 1
ATOM 688 N N . ASP A 1 86 ? 16.340 -7.402 -34.458 1.00 66.81 86 ASP A N 1
ATOM 689 C CA . ASP A 1 86 ? 15.494 -8.351 -35.202 1.00 66.81 86 ASP A CA 1
ATOM 690 C C . ASP A 1 86 ? 15.435 -8.021 -36.707 1.00 66.81 86 ASP A C 1
ATOM 692 O O . ASP A 1 86 ? 15.307 -8.896 -37.556 1.00 66.81 86 ASP A O 1
ATOM 696 N N . ASN A 1 87 ? 15.632 -6.744 -37.054 1.00 67.44 87 ASN A N 1
ATOM 697 C CA . ASN A 1 87 ? 15.766 -6.282 -38.439 1.00 67.44 87 ASN A CA 1
ATOM 698 C C . ASN A 1 87 ? 17.168 -6.519 -39.039 1.00 67.44 87 ASN A C 1
ATOM 700 O O . ASN A 1 87 ? 17.399 -6.205 -40.209 1.00 67.44 87 ASN A O 1
ATOM 704 N N . LEU A 1 88 ? 18.125 -7.036 -38.261 1.00 67.50 88 LEU A N 1
ATOM 705 C CA . LEU A 1 88 ? 19.466 -7.383 -38.728 1.00 67.50 88 LEU A CA 1
ATOM 706 C C . LEU A 1 88 ? 19.574 -8.898 -38.935 1.00 67.50 88 LEU A C 1
ATOM 708 O O . LEU A 1 88 ? 19.174 -9.687 -38.087 1.00 67.50 88 LEU A O 1
ATOM 712 N N . ASN A 1 89 ? 20.215 -9.323 -40.029 1.00 72.94 89 ASN A N 1
ATOM 713 C CA . ASN A 1 89 ? 20.600 -10.730 -40.184 1.00 72.94 89 ASN A CA 1
ATOM 714 C C . ASN A 1 89 ? 21.466 -11.183 -38.991 1.00 72.94 89 ASN A C 1
ATOM 716 O O . ASN A 1 89 ? 22.313 -10.422 -38.515 1.00 72.94 89 ASN A O 1
ATOM 720 N N . SER A 1 90 ? 21.295 -12.440 -38.564 1.00 71.25 90 SER A N 1
ATOM 721 C CA . SER A 1 90 ? 21.897 -13.041 -37.356 1.00 71.25 90 SER A CA 1
ATOM 722 C C . SER A 1 90 ? 23.395 -12.736 -37.158 1.00 71.25 90 SER A C 1
ATOM 724 O O . SER A 1 90 ? 23.827 -12.422 -36.049 1.00 71.25 90 SER A O 1
ATOM 726 N N . GLU A 1 91 ? 24.191 -12.723 -38.232 1.00 71.69 91 GLU A N 1
ATOM 727 C CA . GLU A 1 91 ? 25.626 -12.410 -38.165 1.00 71.69 91 GLU A CA 1
ATOM 728 C C . GLU A 1 91 ? 25.910 -10.936 -37.806 1.00 71.69 91 GLU A C 1
ATOM 730 O O . GLU A 1 91 ? 26.800 -10.636 -37.007 1.00 71.69 91 GLU A O 1
ATOM 735 N N . LYS A 1 92 ? 25.129 -9.999 -38.360 1.00 70.06 92 LYS A N 1
ATOM 736 C CA . LYS A 1 92 ? 25.247 -8.562 -38.062 1.00 70.06 92 LYS A CA 1
ATOM 737 C C . LYS A 1 92 ? 24.738 -8.246 -36.659 1.00 70.06 92 LYS A C 1
ATOM 739 O O . LYS A 1 92 ? 25.361 -7.450 -35.963 1.00 70.06 92 LYS A O 1
ATOM 744 N N . ALA A 1 93 ? 23.666 -8.909 -36.228 1.00 66.50 93 ALA A N 1
ATOM 745 C CA . ALA A 1 93 ? 23.172 -8.838 -34.857 1.00 66.50 93 ALA A CA 1
ATOM 746 C C . ALA A 1 93 ? 24.235 -9.307 -33.845 1.00 66.50 93 ALA A C 1
ATOM 748 O O . ALA A 1 93 ? 24.492 -8.625 -32.855 1.00 66.50 93 ALA A O 1
ATOM 749 N N . CYS A 1 94 ? 24.914 -10.426 -34.122 1.00 68.25 94 CYS A N 1
ATOM 750 C CA . CYS A 1 94 ? 25.952 -10.968 -33.243 1.00 68.25 94 CYS A CA 1
ATOM 751 C C . CYS A 1 94 ? 27.186 -10.051 -33.150 1.00 68.25 94 CYS A C 1
ATOM 753 O O . CYS A 1 94 ? 27.702 -9.825 -32.053 1.00 68.25 94 CYS A O 1
ATOM 755 N N . LYS A 1 95 ? 27.617 -9.458 -34.276 1.00 74.12 95 LYS A N 1
ATOM 756 C CA . LYS A 1 95 ? 28.684 -8.439 -34.297 1.00 74.12 95 LYS A CA 1
ATOM 757 C C . LYS A 1 95 ? 28.297 -7.183 -33.512 1.00 74.12 95 LYS A C 1
ATOM 759 O O . LYS A 1 95 ? 29.107 -6.704 -32.729 1.00 74.12 95 LYS A O 1
ATOM 764 N N . LEU A 1 96 ? 27.062 -6.696 -33.660 1.00 70.88 96 LEU A N 1
ATOM 765 C CA . LEU A 1 96 ? 26.564 -5.521 -32.934 1.00 70.88 96 LEU A CA 1
ATOM 766 C C . LEU A 1 96 ? 26.502 -5.761 -31.415 1.00 70.88 96 LEU A C 1
ATOM 768 O O . LEU A 1 96 ? 26.850 -4.882 -30.636 1.00 70.88 96 LEU A O 1
ATOM 772 N N . LEU A 1 97 ? 26.117 -6.965 -30.979 1.00 72.56 97 LEU A N 1
ATOM 773 C CA . LEU A 1 97 ? 26.089 -7.330 -29.556 1.00 72.56 97 LEU A CA 1
ATOM 774 C C . LEU A 1 97 ? 27.480 -7.362 -28.908 1.00 72.56 97 LEU A C 1
ATOM 776 O O . LEU A 1 97 ? 27.578 -7.154 -27.699 1.00 72.56 97 LEU A O 1
ATOM 780 N N . HIS A 1 98 ? 28.537 -7.607 -29.685 1.00 74.75 98 HIS A N 1
ATOM 781 C CA . HIS A 1 98 ? 29.929 -7.605 -29.219 1.00 74.75 98 HIS A CA 1
ATOM 782 C C . HIS A 1 98 ? 30.646 -6.269 -29.455 1.00 74.75 98 HIS A C 1
ATOM 784 O O . HIS A 1 98 ? 31.802 -6.116 -29.055 1.00 74.75 98 HIS A O 1
ATOM 790 N N . ASP A 1 99 ? 29.974 -5.299 -30.075 1.00 82.12 99 ASP A N 1
ATOM 791 C CA . ASP A 1 99 ? 30.524 -3.972 -30.302 1.00 82.12 99 ASP A CA 1
ATOM 792 C C . ASP A 1 99 ? 30.591 -3.177 -28.988 1.00 82.12 99 ASP A C 1
ATOM 794 O O . ASP A 1 99 ? 29.603 -3.029 -28.259 1.00 82.12 99 ASP A O 1
ATOM 798 N N . LYS A 1 100 ? 31.786 -2.671 -28.664 1.00 82.06 100 LYS A N 1
ATOM 799 C CA . LYS A 1 100 ? 32.035 -1.978 -27.395 1.00 82.06 100 LYS A CA 1
ATOM 800 C C . LYS A 1 100 ? 31.294 -0.647 -27.299 1.00 82.06 100 LYS A C 1
ATOM 802 O O . LYS A 1 100 ? 30.784 -0.342 -26.222 1.00 82.06 100 LYS A O 1
ATOM 807 N N . GLU A 1 101 ? 31.212 0.128 -28.380 1.00 81.25 101 GLU A N 1
ATOM 808 C CA . GLU A 1 101 ? 30.510 1.418 -28.358 1.00 81.25 101 GLU A CA 1
ATOM 809 C C . GLU A 1 101 ? 29.008 1.213 -28.155 1.00 81.25 101 GLU A C 1
ATOM 811 O O . GLU A 1 101 ? 28.378 1.908 -27.350 1.00 81.25 101 GLU A O 1
ATOM 816 N N . PHE A 1 102 ? 28.441 0.202 -28.812 1.00 75.44 102 PHE A N 1
ATOM 817 C CA . PHE A 1 102 ? 27.045 -0.179 -28.650 1.00 75.44 102 PHE A CA 1
ATOM 818 C C . PHE A 1 102 ? 26.730 -0.646 -27.222 1.00 75.44 102 PHE A C 1
ATOM 820 O O . PHE A 1 102 ? 25.783 -0.151 -26.601 1.00 75.44 102 PHE A O 1
ATOM 827 N N . GLN A 1 103 ? 27.545 -1.543 -26.656 1.00 76.06 103 GLN A N 1
ATOM 828 C CA . GLN A 1 103 ? 27.393 -1.985 -25.265 1.00 76.06 103 GLN A CA 1
ATOM 829 C C . GLN A 1 103 ? 27.480 -0.813 -24.283 1.00 76.06 103 GLN A C 1
ATOM 831 O O . GLN A 1 103 ? 26.713 -0.739 -23.316 1.00 76.06 103 GLN A O 1
ATOM 836 N N . GLU A 1 104 ? 28.384 0.132 -24.530 1.00 82.75 104 GLU A N 1
ATOM 837 C CA . GLU A 1 104 ? 28.542 1.307 -23.687 1.00 82.75 104 GLU A CA 1
ATOM 838 C C . GLU A 1 104 ? 27.340 2.258 -23.794 1.00 82.75 104 GLU A C 1
ATOM 840 O O . GLU A 1 104 ? 26.873 2.781 -22.777 1.00 82.75 104 GLU A O 1
ATOM 845 N N . HIS A 1 105 ? 26.769 2.422 -24.991 1.00 78.19 105 HIS A N 1
ATOM 846 C CA . HIS A 1 105 ? 25.543 3.189 -25.207 1.00 78.19 105 HIS A CA 1
ATOM 847 C C . HIS A 1 105 ? 24.347 2.579 -24.458 1.00 78.19 105 HIS A C 1
ATOM 849 O O . HIS A 1 105 ? 23.644 3.281 -23.722 1.00 78.19 105 HIS A O 1
ATOM 855 N N . VAL A 1 106 ? 24.157 1.259 -24.562 1.00 77.12 106 VAL A N 1
ATOM 856 C CA . VAL A 1 106 ? 23.111 0.521 -23.830 1.00 77.12 106 VAL A CA 1
ATOM 857 C C . VAL A 1 106 ? 23.310 0.649 -22.318 1.00 77.12 106 VAL A C 1
ATOM 859 O O . VAL A 1 106 ? 22.360 0.949 -21.588 1.00 77.12 106 VAL A O 1
ATOM 862 N N . LYS A 1 107 ? 24.551 0.511 -21.838 1.00 80.88 107 LYS A N 1
ATOM 863 C CA . LYS A 1 107 ? 24.905 0.665 -20.421 1.00 80.88 107 LYS A CA 1
ATOM 864 C C . LYS A 1 107 ? 24.573 2.065 -19.901 1.00 80.88 107 LYS A C 1
ATOM 866 O O . LYS A 1 107 ? 23.958 2.190 -18.841 1.00 80.88 107 LYS A O 1
ATOM 871 N N . ARG A 1 108 ? 24.912 3.129 -20.639 1.00 81.06 108 ARG A N 1
ATOM 872 C CA . ARG A 1 108 ? 24.546 4.512 -20.270 1.00 81.06 108 ARG A CA 1
ATOM 873 C C . ARG A 1 108 ? 23.028 4.707 -20.240 1.00 81.06 108 ARG A C 1
ATOM 875 O O . ARG A 1 108 ? 22.521 5.357 -19.323 1.00 81.06 108 ARG A O 1
ATOM 882 N N . GLY A 1 109 ? 22.303 4.110 -21.187 1.00 75.69 109 GLY A N 1
ATOM 883 C CA . GLY A 1 109 ? 20.839 4.106 -21.223 1.00 75.69 109 GLY A CA 1
ATOM 884 C C . GLY A 1 109 ? 20.222 3.464 -19.978 1.00 75.69 109 GLY A C 1
ATOM 885 O O . GLY A 1 109 ? 19.415 4.099 -19.297 1.00 75.69 109 GLY A O 1
ATOM 886 N N . MET A 1 110 ? 20.662 2.255 -19.617 1.00 74.62 110 MET A N 1
ATOM 887 C CA . MET A 1 110 ? 20.232 1.572 -18.390 1.00 74.62 110 MET A CA 1
ATOM 888 C C . MET A 1 110 ? 20.536 2.388 -17.132 1.00 74.62 110 MET A C 1
ATOM 890 O O . MET A 1 110 ? 19.660 2.572 -16.289 1.00 74.62 110 MET A O 1
ATOM 894 N N . ILE A 1 111 ? 21.754 2.928 -17.016 1.00 81.19 111 ILE A N 1
ATOM 895 C CA . ILE A 1 111 ? 22.149 3.773 -15.880 1.00 81.19 111 ILE A CA 1
ATOM 896 C C . ILE A 1 111 ? 21.234 4.999 -15.778 1.00 81.19 111 ILE A C 1
ATOM 898 O O . ILE A 1 111 ? 20.857 5.392 -14.676 1.00 81.19 111 ILE A O 1
ATOM 902 N N . SER A 1 112 ? 20.845 5.600 -16.904 1.00 76.75 112 SER A N 1
ATOM 903 C CA . SER A 1 112 ? 19.915 6.732 -16.932 1.00 76.75 112 SER A CA 1
ATOM 904 C C . SER A 1 112 ? 18.512 6.346 -16.447 1.00 76.75 112 SER A C 1
ATOM 906 O O . SER A 1 112 ? 17.924 7.073 -15.644 1.00 76.75 112 SER A O 1
ATOM 908 N N . VAL A 1 113 ? 17.997 5.181 -16.858 1.00 71.50 113 VAL A N 1
ATOM 909 C CA . VAL A 1 113 ? 16.701 4.650 -16.391 1.00 71.50 113 VAL A CA 1
ATOM 910 C C . VAL A 1 113 ? 16.730 4.391 -14.883 1.00 71.50 113 VAL A C 1
ATOM 912 O O . VAL A 1 113 ? 15.842 4.863 -14.175 1.00 71.50 113 VAL A O 1
ATOM 915 N N . ILE A 1 114 ? 17.788 3.750 -14.376 1.00 74.06 114 ILE A N 1
ATOM 916 C CA . ILE A 1 114 ? 17.973 3.478 -12.941 1.00 74.06 114 ILE A CA 1
ATOM 917 C C . ILE A 1 114 ? 18.140 4.783 -12.140 1.00 74.06 114 ILE A C 1
ATOM 919 O O . ILE A 1 114 ? 17.580 4.945 -11.058 1.00 74.06 114 ILE A O 1
ATOM 923 N N . LYS A 1 115 ? 18.873 5.775 -12.664 1.00 77.00 115 LYS A N 1
ATOM 924 C CA . LYS A 1 115 ? 18.997 7.092 -12.013 1.00 77.00 115 LYS A CA 1
ATOM 925 C C . LYS A 1 115 ? 17.659 7.832 -11.955 1.00 77.00 115 LYS A C 1
ATOM 927 O O . LYS A 1 115 ? 17.370 8.481 -10.951 1.00 77.00 115 LYS A O 1
ATOM 932 N N . ARG A 1 116 ? 16.844 7.748 -13.011 1.00 68.25 116 ARG A N 1
ATOM 933 C CA . ARG A 1 116 ? 15.494 8.333 -13.037 1.00 68.25 116 ARG A CA 1
ATOM 934 C C . ARG A 1 116 ? 14.555 7.630 -12.064 1.00 68.25 116 ARG A C 1
ATOM 936 O O . ARG A 1 116 ? 13.797 8.319 -11.392 1.00 68.25 116 ARG A O 1
ATOM 943 N N . SER A 1 117 ? 14.640 6.306 -11.935 1.00 65.88 117 SER A N 1
ATOM 944 C CA . SER A 1 117 ? 13.840 5.577 -10.951 1.00 65.88 117 SER A CA 1
ATOM 945 C C . SER A 1 117 ? 14.260 5.884 -9.517 1.00 65.88 117 SER A C 1
ATOM 947 O O . SER A 1 117 ? 13.398 6.127 -8.684 1.00 65.88 117 SER A O 1
ATOM 949 N N . ASN A 1 118 ? 15.562 5.982 -9.232 1.00 63.94 118 ASN A N 1
ATOM 950 C CA . ASN A 1 118 ? 16.056 6.336 -7.896 1.00 63.94 118 ASN A CA 1
ATOM 951 C C . ASN A 1 118 ? 15.719 7.777 -7.485 1.00 63.94 118 ASN A C 1
ATOM 953 O O . ASN A 1 118 ? 15.599 8.055 -6.297 1.00 63.94 118 ASN A O 1
ATOM 957 N N . LYS A 1 119 ? 15.510 8.697 -8.437 1.00 59.72 119 LYS A N 1
ATOM 958 C CA . LYS A 1 119 ? 14.964 10.031 -8.134 1.00 59.72 119 LYS A CA 1
ATOM 959 C C . LYS A 1 119 ? 13.514 9.999 -7.635 1.00 59.72 119 LYS A C 1
ATOM 961 O O . LYS A 1 119 ? 13.136 10.931 -6.946 1.00 59.72 119 LYS A O 1
ATOM 966 N N . CYS A 1 120 ? 12.732 8.961 -7.944 1.00 47.88 120 CYS A N 1
ATOM 967 C CA . CYS A 1 120 ? 11.393 8.762 -7.373 1.00 47.88 120 CYS A CA 1
ATOM 968 C C . CYS A 1 120 ? 11.412 8.174 -5.948 1.00 47.88 120 CYS A C 1
ATOM 970 O O . CYS A 1 120 ? 10.354 8.095 -5.337 1.00 47.88 120 CYS A O 1
ATOM 972 N N . TYR A 1 121 ? 12.573 7.742 -5.436 1.00 44.12 121 TYR A N 1
ATOM 973 C CA . TYR A 1 121 ? 12.740 7.231 -4.065 1.00 44.12 121 TYR A CA 1
ATOM 974 C C . TYR A 1 121 ? 13.166 8.315 -3.052 1.00 44.12 121 TYR A C 1
ATOM 976 O O . TYR A 1 121 ? 13.319 8.001 -1.873 1.00 44.12 121 TYR A O 1
ATOM 984 N N . LYS A 1 122 ? 13.387 9.561 -3.497 1.00 40.22 122 LYS A N 1
ATOM 985 C CA . LYS A 1 122 ? 13.569 10.741 -2.635 1.00 40.22 122 LYS A CA 1
ATOM 986 C C . LYS A 1 122 ? 12.273 11.530 -2.571 1.00 40.22 122 LYS A C 1
ATOM 988 O O . LYS A 1 122 ? 11.996 12.054 -1.475 1.00 40.22 122 LYS A O 1
#

Sequence (122 aa):
MICALFAAVVHMFPSENILQMCFPLNIIEDYAPNWKNELFFMYKMSYPLTALAMTASSNQVVYTACHARIQIYIVLSMRKLLLHIDNLNSEKACKLLHDKEFQEHVKRGMISVIKRSNKCYK

Radius of gyration: 27.83 Å; chains: 1; bounding box: 60×24×70 Å